Protein AF-A0A2K3K0R4-F1 (afdb_monomer_lite)

Organism: Trifolium pratense (NCBI:txid57577)

pLDDT: mean 70.72, std 11.63, range [50.44, 88.25]

Foldseek 3Di:
DDPPDDDCVVVVVVVVPDDDPPPPPPDDCDPVNVVVPDDPPDDPPDPPPLVDAQPQDPPPDPPDDSCPSVVVVLVVLVVVLVCLVVDPDRDVVNNVVSVVSSVVNVVVVVVVVVVVVVVVVVVVVVVVD

Secondary structure (DSSP, 8-state):
-------HHHHHHHHHTSPPP---------HHHHHT----SS------GGGS-----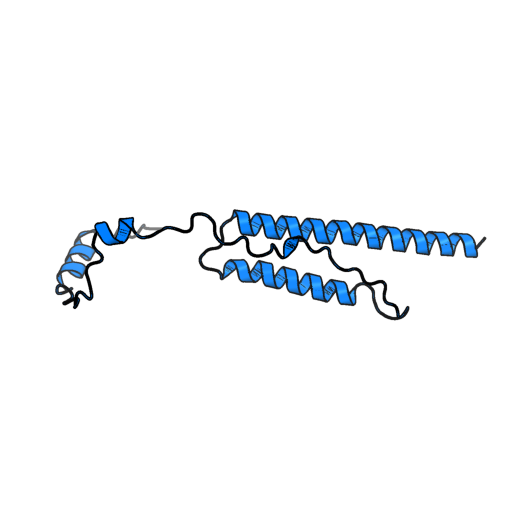--SSTTS-HHHHHHHHHHHHHHHHHHHTT-TT--HHHHHHHHHHHHHHHHHHHHHHHHHHHHHHHHHHHHT-

Radius of gyration: 28.96 Å; chains: 1; bounding box: 53×31×91 Å

Structure (mmCIF, N/CA/C/O backbone):
data_AF-A0A2K3K0R4-F1
#
_entry.id   AF-A0A2K3K0R4-F1
#
loop_
_atom_site.group_PDB
_atom_site.id
_atom_site.type_symbol
_atom_site.label_atom_id
_atom_site.label_alt_id
_atom_site.label_comp_id
_atom_site.label_asym_id
_atom_site.label_entity_id
_atom_site.label_seq_id
_atom_site.pdbx_PDB_ins_code
_atom_site.Cartn_x
_atom_site.Cartn_y
_atom_site.Cartn_z
_atom_site.occupancy
_atom_site.B_iso_or_equiv
_atom_site.auth_seq_id
_atom_site.auth_comp_id
_atom_site.auth_asym_id
_atom_site.auth_atom_id
_atom_site.pdbx_PDB_model_num
ATOM 1 N N . MET A 1 1 ? 16.717 -15.501 39.301 1.00 50.69 1 MET A N 1
ATOM 2 C CA . MET A 1 1 ? 15.663 -14.488 39.130 1.00 50.69 1 MET A CA 1
ATOM 3 C C . MET A 1 1 ? 14.594 -14.892 40.111 1.00 50.69 1 MET A C 1
ATOM 5 O O . MET A 1 1 ? 13.903 -15.864 39.847 1.00 50.69 1 MET A O 1
ATOM 9 N N . ASP A 1 2 ? 14.607 -14.284 41.292 1.00 55.69 2 ASP A N 1
ATOM 10 C CA . ASP A 1 2 ? 13.647 -14.609 42.342 1.00 55.69 2 ASP A CA 1
ATOM 11 C C . ASP A 1 2 ? 12.343 -13.886 42.008 1.00 55.69 2 ASP A C 1
ATOM 13 O O . ASP A 1 2 ? 12.315 -12.655 41.940 1.00 55.69 2 ASP A O 1
ATOM 17 N N . ASP A 1 3 ? 11.288 -14.649 41.729 1.00 57.16 3 ASP A N 1
ATOM 18 C CA . ASP A 1 3 ? 9.965 -14.088 41.484 1.00 57.16 3 ASP A CA 1
ATOM 19 C C . ASP A 1 3 ? 9.466 -13.435 42.774 1.00 57.16 3 ASP A C 1
ATOM 21 O O . ASP A 1 3 ? 9.277 -14.086 43.805 1.00 57.16 3 ASP A O 1
ATOM 25 N N . LEU A 1 4 ? 9.272 -12.117 42.723 1.00 67.50 4 LEU A N 1
ATOM 26 C CA . LEU A 1 4 ? 8.729 -11.343 43.829 1.00 67.50 4 LEU A CA 1
ATOM 27 C C . LEU A 1 4 ? 7.233 -11.653 43.970 1.00 67.50 4 LEU A C 1
ATOM 29 O O . LEU A 1 4 ? 6.376 -10.959 43.425 1.00 67.50 4 LEU A O 1
ATOM 33 N N . VAL A 1 5 ? 6.920 -12.719 44.702 1.00 70.25 5 VAL A N 1
ATOM 34 C CA . VAL A 1 5 ? 5.548 -13.083 45.060 1.00 70.25 5 VAL A CA 1
ATOM 35 C C . VAL A 1 5 ? 5.088 -12.161 46.189 1.00 70.25 5 VAL A C 1
ATOM 37 O O . VAL A 1 5 ? 5.411 -12.369 47.358 1.00 70.25 5 VAL A O 1
ATOM 40 N N . MET A 1 6 ? 4.349 -11.106 45.844 1.00 72.44 6 MET A N 1
ATOM 41 C CA . MET A 1 6 ? 3.686 -10.263 46.841 1.00 72.44 6 MET A CA 1
ATOM 42 C C . MET A 1 6 ? 2.482 -10.987 47.447 1.00 72.44 6 MET A C 1
ATOM 44 O O . MET A 1 6 ? 1.628 -11.511 46.734 1.00 72.44 6 MET A O 1
ATOM 48 N N . SER A 1 7 ? 2.409 -10.980 48.779 1.00 74.94 7 SER A N 1
ATOM 49 C CA . SER A 1 7 ? 1.284 -11.530 49.540 1.00 74.94 7 SER A CA 1
ATOM 50 C C . SER A 1 7 ? 0.014 -10.698 49.335 1.00 74.94 7 SER A C 1
ATOM 52 O O . SER A 1 7 ? 0.064 -9.466 49.370 1.00 74.94 7 SER A O 1
ATOM 54 N N . SER A 1 8 ? -1.136 -11.366 49.198 1.00 71.81 8 SER A N 1
ATOM 55 C CA . SER A 1 8 ? -2.460 -10.732 49.067 1.00 71.81 8 SER A CA 1
ATOM 56 C C . SER A 1 8 ? -2.793 -9.789 50.228 1.00 71.81 8 SER A C 1
ATOM 58 O O . SER A 1 8 ? -3.480 -8.792 50.038 1.00 71.81 8 SER A O 1
ATOM 60 N N . SER A 1 9 ? -2.215 -10.036 51.405 1.00 73.12 9 SER A N 1
ATOM 61 C CA . SER A 1 9 ? -2.388 -9.207 52.601 1.00 73.12 9 SER A CA 1
ATOM 62 C C . SER A 1 9 ? -1.921 -7.756 52.430 1.00 73.12 9 SER A C 1
ATOM 64 O O . SER A 1 9 ? -2.439 -6.867 53.098 1.00 73.12 9 SER A O 1
ATOM 66 N N . ILE A 1 10 ? -0.953 -7.499 51.540 1.00 76.06 10 ILE A N 1
ATOM 67 C CA . ILE A 1 10 ? -0.468 -6.139 51.248 1.00 76.06 10 ILE A CA 1
ATOM 68 C C . ILE A 1 10 ? -1.554 -5.336 50.522 1.00 76.06 10 ILE A C 1
ATOM 70 O O . ILE A 1 10 ? -1.720 -4.141 50.763 1.00 76.06 10 ILE A O 1
ATOM 74 N N . PHE A 1 11 ? -2.316 -6.002 49.654 1.00 73.25 11 PHE A N 1
ATOM 75 C CA . PHE A 1 11 ? -3.426 -5.384 48.943 1.00 73.25 11 PHE A CA 1
ATOM 76 C C . PHE A 1 11 ? -4.589 -5.106 49.891 1.00 73.25 11 PHE A C 1
ATOM 78 O O . PHE A 1 11 ? -5.104 -3.995 49.882 1.00 73.25 11 PHE A O 1
ATOM 85 N N . ASP A 1 12 ? -4.946 -6.055 50.758 1.00 76.44 12 ASP A N 1
ATOM 86 C CA . ASP A 1 12 ? -6.026 -5.868 51.736 1.00 76.44 12 ASP A CA 1
ATOM 87 C C . ASP A 1 12 ? -5.743 -4.690 52.684 1.00 76.44 12 ASP A C 1
ATOM 89 O O . ASP A 1 12 ? -6.622 -3.866 52.948 1.00 76.44 12 ASP A O 1
ATOM 93 N N . GLU A 1 13 ? -4.492 -4.544 53.138 1.00 79.50 13 GLU A N 1
ATOM 94 C CA . GLU A 1 13 ? -4.078 -3.392 53.941 1.00 79.50 13 GLU A CA 1
ATOM 95 C C . GLU A 1 13 ? -4.167 -2.083 53.142 1.00 79.50 13 GLU A C 1
ATOM 97 O O . GLU A 1 13 ? -4.687 -1.089 53.654 1.00 79.50 13 GLU A O 1
ATOM 102 N N . ALA A 1 14 ? -3.718 -2.069 51.883 1.00 76.38 14 ALA A N 1
ATOM 103 C CA . ALA A 1 14 ? -3.827 -0.895 51.021 1.00 76.38 14 ALA A CA 1
ATOM 104 C C . ALA A 1 14 ? -5.294 -0.496 50.788 1.00 76.38 14 ALA A C 1
ATOM 106 O O . ALA A 1 14 ? -5.626 0.681 50.915 1.00 76.38 14 ALA A O 1
ATOM 107 N N . PHE A 1 15 ? -6.175 -1.467 50.529 1.00 69.94 15 PHE A N 1
ATOM 108 C CA . PHE A 1 15 ? -7.604 -1.248 50.311 1.00 69.94 15 PHE A CA 1
ATOM 109 C C . PHE A 1 15 ? -8.331 -0.774 51.572 1.00 69.94 15 PHE A C 1
ATOM 111 O O . PHE A 1 15 ? -9.189 0.096 51.474 1.00 69.94 15 PHE A O 1
ATOM 118 N N . SER A 1 16 ? -7.922 -1.231 52.760 1.00 73.19 16 SER A N 1
ATOM 119 C CA . SER A 1 16 ? -8.492 -0.771 54.037 1.00 73.19 16 SER A CA 1
ATOM 120 C C . SER A 1 16 ? -8.241 0.714 54.344 1.00 73.19 16 SER A C 1
ATOM 122 O O . SER A 1 16 ? -8.955 1.314 55.147 1.00 73.19 16 SER A O 1
ATOM 124 N N . ARG A 1 17 ? -7.223 1.324 53.714 1.00 72.50 17 ARG A N 1
ATOM 125 C CA . ARG A 1 17 ? -6.890 2.749 53.881 1.00 72.50 17 ARG A CA 1
ATOM 126 C C . ARG A 1 17 ? -7.699 3.661 52.962 1.00 72.50 17 ARG A C 1
ATOM 128 O O . ARG A 1 17 ? -7.738 4.870 53.205 1.00 72.50 17 ARG A O 1
ATOM 135 N N . PHE A 1 18 ? -8.344 3.114 51.931 1.00 68.12 18 PHE A N 1
ATOM 136 C CA . PHE A 1 18 ? -9.307 3.869 51.141 1.00 68.12 18 PHE A CA 1
ATOM 137 C C . PHE A 1 18 ? -10.605 3.945 51.940 1.00 68.12 18 PHE A C 1
ATOM 139 O O . PHE A 1 18 ? -11.248 2.936 52.209 1.00 68.12 18 PHE A O 1
ATOM 146 N N . LYS A 1 19 ? -10.987 5.156 52.346 1.00 68.88 19 LYS A N 1
ATOM 147 C CA . LYS A 1 19 ? -12.375 5.398 52.747 1.00 68.88 19 LYS A CA 1
ATOM 148 C C . LYS A 1 19 ? -13.259 5.149 51.531 1.00 68.88 19 LYS A C 1
ATOM 150 O O . LYS A 1 19 ? -12.830 5.462 50.417 1.00 68.88 19 LYS A O 1
ATOM 155 N N . ASP A 1 20 ? -14.465 4.630 51.758 1.00 64.38 20 ASP A N 1
ATOM 156 C CA . ASP A 1 20 ? -15.473 4.524 50.707 1.00 64.38 20 ASP A CA 1
ATOM 157 C C . ASP A 1 20 ? -15.545 5.874 49.982 1.00 64.38 20 ASP A C 1
ATOM 159 O O . ASP A 1 20 ? -15.759 6.902 50.638 1.00 64.38 20 ASP A O 1
ATOM 163 N N . PRO A 1 21 ? -15.265 5.924 48.668 1.00 56.62 21 PRO A N 1
ATOM 164 C CA . PRO A 1 21 ? -15.373 7.169 47.941 1.00 56.62 21 PRO A CA 1
ATOM 165 C C . PRO A 1 21 ? -16.826 7.618 48.055 1.00 56.62 21 PRO A C 1
ATOM 167 O O . PRO A 1 21 ? -17.745 6.876 47.707 1.00 56.62 21 PRO A O 1
ATOM 170 N N . GLU A 1 22 ? -17.037 8.829 48.565 1.00 58.72 22 GLU A N 1
ATOM 171 C CA . GLU A 1 22 ? -18.334 9.492 48.511 1.00 58.72 22 GLU A CA 1
ATOM 172 C C . GLU A 1 22 ? -18.556 9.885 47.046 1.00 58.72 22 GLU A C 1
ATOM 174 O O . GLU A 1 22 ? -18.258 10.989 46.597 1.00 58.72 22 GLU A O 1
ATOM 179 N N . VAL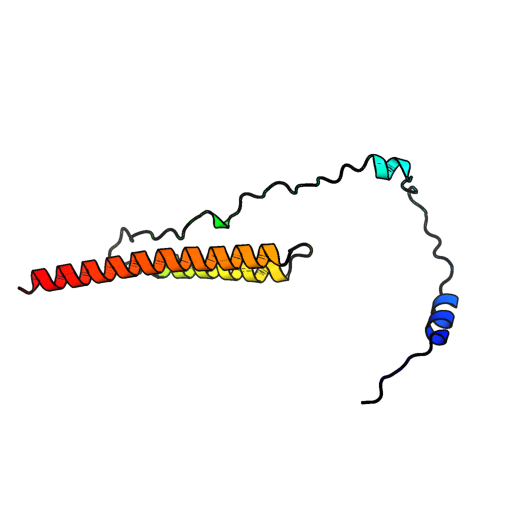 A 1 23 ? -18.940 8.890 46.247 1.00 54.75 23 VAL A N 1
ATOM 180 C CA . VAL A 1 23 ? -19.319 9.078 44.857 1.00 54.75 23 VAL A CA 1
ATOM 181 C C . VAL A 1 23 ? -20.693 9.726 44.911 1.00 54.75 23 VAL A C 1
ATOM 183 O O . VAL A 1 23 ? -21.670 9.065 45.257 1.00 54.75 23 VAL A O 1
ATOM 186 N N . ASP A 1 24 ? -20.769 11.019 44.601 1.00 50.44 24 ASP A N 1
ATOM 187 C CA . ASP A 1 24 ? -22.031 11.659 44.237 1.00 50.44 24 ASP A CA 1
ATOM 188 C C . ASP A 1 24 ? -22.557 10.907 43.013 1.00 50.44 24 ASP A C 1
ATOM 190 O O . ASP A 1 24 ? -22.035 11.043 41.901 1.00 50.44 24 ASP A O 1
ATOM 194 N N . VAL A 1 25 ? -23.484 9.974 43.248 1.00 55.72 25 VAL A N 1
ATOM 195 C CA . VAL A 1 25 ? -23.963 9.068 42.211 1.00 55.72 25 VAL A CA 1
ATOM 196 C C . VAL A 1 25 ? -24.892 9.849 41.296 1.00 55.72 25 VAL A C 1
ATOM 198 O O . VAL A 1 25 ? -26.116 9.796 41.408 1.00 55.72 25 VAL A O 1
ATOM 201 N N . VAL A 1 26 ? -24.291 10.583 40.364 1.00 52.84 26 VAL A N 1
ATOM 202 C CA . VAL A 1 26 ? -24.974 11.141 39.206 1.00 52.84 26 VAL A CA 1
ATOM 203 C C . VAL A 1 26 ? -25.548 9.964 38.420 1.00 52.84 26 VAL A C 1
ATOM 205 O O . VAL A 1 26 ? -24.830 9.241 37.736 1.00 52.84 26 VAL A O 1
ATOM 208 N N . SER A 1 27 ? -26.854 9.765 38.601 1.00 59.69 27 SER A N 1
ATOM 209 C CA . SER A 1 27 ? -27.736 8.804 37.935 1.00 59.69 27 SER A CA 1
ATOM 210 C C . SER A 1 27 ? -27.174 7.387 37.796 1.00 59.69 27 SER A C 1
ATOM 212 O O . SER A 1 27 ? -26.449 7.065 36.854 1.00 59.69 27 SER A O 1
ATOM 214 N N . TYR A 1 28 ? -27.614 6.492 38.682 1.00 57.53 28 TYR A N 1
ATOM 215 C CA . TYR A 1 28 ? -27.588 5.061 38.402 1.00 57.53 28 TYR A CA 1
ATOM 216 C C . TYR A 1 28 ? -28.289 4.810 37.063 1.00 57.53 28 TYR A C 1
ATOM 218 O O . TYR A 1 28 ? -29.511 4.903 36.977 1.00 57.53 28 TYR A O 1
ATOM 226 N N . VAL A 1 29 ? -27.515 4.504 36.022 1.00 60.28 29 VAL A N 1
ATOM 227 C CA . VAL A 1 29 ? -28.052 3.962 34.773 1.00 60.28 29 VAL A CA 1
ATOM 228 C C . VAL A 1 29 ? -28.785 2.681 35.153 1.00 60.28 29 VAL A C 1
ATOM 230 O O . VAL A 1 29 ? -28.170 1.714 35.613 1.00 60.28 29 VAL A O 1
ATOM 233 N N . SER A 1 30 ? -30.110 2.682 35.036 1.00 61.53 30 SER A N 1
ATOM 234 C CA . SER A 1 30 ? -30.911 1.514 35.370 1.00 61.53 30 SER A CA 1
ATOM 235 C C . SER A 1 30 ? -30.609 0.393 34.376 1.00 61.53 30 SER A C 1
ATOM 237 O O . SER A 1 30 ? -30.329 0.628 33.199 1.00 61.53 30 SER A O 1
ATOM 239 N N . ARG A 1 31 ? -30.741 -0.868 34.805 1.00 57.12 31 ARG A N 1
ATOM 240 C CA . ARG A 1 31 ? -30.709 -2.015 33.877 1.00 57.12 31 ARG A CA 1
ATOM 241 C C . ARG A 1 31 ? -31.723 -1.871 32.742 1.00 57.12 31 ARG A C 1
ATOM 243 O O . ARG A 1 31 ? -31.474 -2.358 31.645 1.00 57.12 31 ARG A O 1
ATOM 250 N N . THR A 1 32 ? -32.840 -1.191 32.983 1.00 63.19 32 THR A N 1
ATOM 251 C CA . THR A 1 32 ? -33.823 -0.876 31.938 1.00 63.19 32 THR A CA 1
ATOM 252 C C . THR A 1 32 ? -33.272 0.096 30.900 1.00 63.19 32 THR A C 1
ATOM 254 O O . THR A 1 32 ? -33.557 -0.073 29.719 1.00 63.19 32 THR A O 1
ATOM 257 N N . ASP A 1 33 ? -32.422 1.037 31.310 1.00 60.66 33 ASP A N 1
ATOM 258 C CA . ASP A 1 33 ? -31.814 2.028 30.419 1.00 60.66 33 ASP A CA 1
ATOM 259 C C . ASP A 1 33 ? -30.766 1.372 29.507 1.00 60.66 33 ASP A C 1
ATOM 261 O O . ASP A 1 33 ? -30.660 1.728 28.332 1.00 60.66 33 ASP A O 1
ATOM 265 N N . LEU A 1 34 ? -30.071 0.336 30.003 1.00 62.88 34 LEU A N 1
ATOM 266 C CA . LEU A 1 34 ? -29.161 -0.507 29.214 1.00 62.88 34 LEU A CA 1
ATOM 267 C C . LEU A 1 34 ? -29.880 -1.275 28.092 1.00 62.88 34 LEU A C 1
ATOM 269 O O . LEU A 1 34 ? -29.305 -1.459 27.022 1.00 62.88 34 LEU A O 1
ATOM 273 N N . HIS A 1 35 ? -31.131 -1.703 28.294 1.00 64.25 35 HIS A N 1
ATOM 274 C CA . HIS A 1 35 ? -31.898 -2.413 27.259 1.00 64.25 35 HIS A CA 1
ATOM 275 C C . HIS A 1 35 ? -32.286 -1.515 26.075 1.00 64.25 35 HIS A C 1
ATOM 277 O O . HIS A 1 35 ? -32.498 -2.008 24.966 1.00 64.25 35 HIS A O 1
ATOM 283 N N . SER A 1 36 ? -32.351 -0.202 26.294 1.00 63.78 36 SER A N 1
ATOM 284 C CA . SER A 1 36 ? -32.572 0.812 25.257 1.00 63.78 36 SER A CA 1
ATOM 285 C C . SER A 1 36 ? -31.301 1.208 24.501 1.00 63.78 36 SER A C 1
ATOM 287 O O . SER A 1 36 ? -31.404 1.838 23.444 1.00 63.78 36 SER A O 1
ATOM 289 N N . ILE A 1 37 ? -30.112 0.823 24.984 1.00 64.12 37 ILE A N 1
ATOM 290 C CA . ILE A 1 37 ? -28.857 1.059 24.268 1.00 64.12 37 ILE A CA 1
ATOM 291 C C . ILE A 1 37 ? -28.818 0.129 23.057 1.00 64.12 37 ILE A C 1
ATOM 293 O O . ILE A 1 37 ? -28.450 -1.045 23.121 1.00 64.12 37 ILE A O 1
ATOM 297 N N . LYS A 1 38 ? -29.211 0.674 21.907 1.00 64.69 38 LYS A N 1
ATOM 298 C CA . LYS A 1 38 ? -28.995 0.034 20.616 1.00 64.69 38 LYS A CA 1
ATOM 299 C C . LYS A 1 38 ? -27.514 0.133 20.292 1.00 64.69 38 LYS A C 1
ATOM 301 O O . LYS A 1 38 ? -27.054 1.135 19.751 1.00 64.69 38 LYS A O 1
ATOM 306 N N . PHE A 1 39 ? -26.771 -0.919 20.615 1.00 59.12 39 PHE A N 1
ATOM 307 C CA . PHE A 1 39 ? -25.440 -1.109 20.060 1.00 59.12 39 PHE A CA 1
ATOM 308 C C . PHE A 1 39 ? -25.572 -1.114 18.541 1.00 59.12 39 PHE A C 1
ATOM 310 O O . PHE A 1 39 ? -26.223 -1.987 17.960 1.00 59.12 39 PHE A O 1
ATOM 317 N N . ILE A 1 40 ? -24.982 -0.111 17.900 1.00 52.44 40 ILE A N 1
ATOM 318 C CA . ILE A 1 40 ? -24.779 -0.118 16.462 1.00 52.44 40 ILE A CA 1
ATOM 319 C C . ILE A 1 40 ? -23.828 -1.296 16.202 1.00 52.44 40 ILE A C 1
ATOM 321 O O . ILE A 1 40 ? -22.624 -1.186 16.396 1.00 52.44 40 ILE A O 1
ATOM 325 N N . LYS A 1 41 ? -24.389 -2.466 15.860 1.00 58.44 41 LYS A N 1
ATOM 326 C CA . LYS A 1 41 ? -23.632 -3.712 15.622 1.00 58.44 41 LYS A CA 1
ATOM 327 C C . LYS A 1 41 ? -22.645 -3.585 14.468 1.00 58.44 41 LYS A C 1
ATOM 329 O O . LYS A 1 41 ? -21.699 -4.360 14.386 1.00 58.44 41 LYS A O 1
ATOM 334 N N . THR A 1 42 ? -22.887 -2.621 13.592 1.00 51.09 42 THR A N 1
ATOM 335 C CA . THR A 1 42 ? -22.110 -2.407 12.385 1.00 51.09 42 THR A CA 1
ATOM 336 C C . THR A 1 42 ? -21.628 -0.969 12.416 1.00 51.09 42 THR A C 1
ATOM 338 O O . THR A 1 42 ? -22.437 -0.071 12.166 1.00 51.09 42 THR A O 1
ATOM 341 N N . PRO A 1 43 ? -20.350 -0.718 12.754 1.00 57.00 43 PRO A N 1
ATOM 342 C CA . PRO A 1 43 ? -19.748 0.584 12.512 1.00 57.00 43 PRO A CA 1
ATOM 343 C C . PRO A 1 43 ? -20.120 1.022 11.089 1.00 57.00 43 PRO A C 1
ATOM 345 O O . PRO A 1 43 ? -20.136 0.157 10.205 1.00 57.00 43 PRO A O 1
ATOM 348 N N . PRO A 1 44 ? -20.459 2.303 10.846 1.00 54.53 44 PRO A N 1
ATOM 349 C CA . PRO A 1 44 ? -20.591 2.779 9.477 1.00 54.53 44 PRO A CA 1
ATOM 350 C C . PRO A 1 44 ? -19.347 2.308 8.727 1.00 54.53 44 PRO A C 1
ATOM 352 O O . PRO A 1 44 ? -18.241 2.549 9.217 1.00 54.53 44 PRO A O 1
ATOM 355 N N . GLU A 1 45 ? -19.513 1.578 7.617 1.00 51.28 45 GLU A N 1
ATOM 356 C CA . GLU A 1 45 ? -18.380 1.242 6.758 1.00 51.28 45 GLU A CA 1
ATOM 357 C C . GLU A 1 45 ? -17.805 2.581 6.306 1.00 51.28 45 GLU A C 1
ATOM 359 O O . GLU A 1 45 ? -18.325 3.237 5.403 1.00 51.28 45 GLU A O 1
ATOM 364 N N . LEU A 1 46 ? -16.769 3.039 7.011 1.00 56.69 46 LEU A N 1
ATOM 365 C CA . LEU A 1 46 ? -15.964 4.153 6.564 1.00 56.69 46 LEU A CA 1
ATOM 366 C C . LEU A 1 46 ? -15.506 3.772 5.160 1.00 56.69 46 LEU A C 1
ATOM 368 O O . LEU A 1 46 ? -15.030 2.643 4.991 1.00 56.69 46 LEU A O 1
ATOM 372 N N . PRO A 1 47 ? -15.685 4.652 4.156 1.00 52.03 47 PRO A N 1
ATOM 373 C CA . PRO A 1 47 ? -15.251 4.371 2.804 1.00 52.03 47 PRO A CA 1
ATOM 374 C C . PRO A 1 47 ? -13.797 3.951 2.882 1.00 52.03 47 PRO A C 1
ATOM 376 O O . PRO A 1 47 ? -12.924 4.712 3.296 1.00 52.03 47 PRO A O 1
ATOM 379 N N . LYS A 1 48 ? -13.602 2.677 2.575 1.00 57.22 48 LYS A N 1
ATOM 380 C CA . LYS A 1 48 ? -12.360 1.959 2.745 1.00 57.22 48 LYS A CA 1
ATOM 381 C C . LYS A 1 48 ? -11.316 2.652 1.870 1.00 57.22 48 LYS A C 1
ATOM 383 O O . LYS A 1 48 ? -11.395 2.532 0.645 1.00 57.22 48 LYS A O 1
ATOM 388 N N . PRO A 1 49 ? -10.361 3.406 2.446 1.00 54.59 49 PRO A N 1
ATOM 389 C CA . PRO A 1 49 ? -9.430 4.225 1.663 1.00 54.59 49 PRO A CA 1
ATOM 390 C C . PRO A 1 49 ? -8.485 3.385 0.784 1.00 54.59 49 PRO A C 1
ATOM 392 O O . PRO A 1 49 ? -7.727 3.905 -0.034 1.00 54.59 49 PRO A O 1
ATOM 395 N N . TYR A 1 50 ? -8.538 2.069 0.944 1.00 52.81 50 TYR A N 1
ATOM 396 C CA . TYR A 1 50 ? -7.726 1.079 0.267 1.00 52.81 50 TYR A CA 1
ATOM 397 C C . TYR A 1 50 ? -8.223 0.655 -1.121 1.00 52.81 50 TYR A C 1
ATOM 399 O O . TYR A 1 50 ? -7.460 0.020 -1.837 1.00 52.81 50 TYR A O 1
ATOM 407 N N . ASN A 1 51 ? -9.423 1.055 -1.554 1.00 58.75 51 ASN A N 1
ATOM 408 C CA . ASN A 1 51 ? -9.919 0.726 -2.901 1.00 58.75 51 ASN A CA 1
ATOM 409 C C . ASN A 1 51 ? -9.353 1.617 -4.021 1.00 58.75 51 ASN A C 1
ATOM 411 O O . ASN A 1 51 ? -9.719 1.438 -5.179 1.00 58.75 51 ASN A O 1
ATOM 415 N N . VAL A 1 52 ? -8.503 2.594 -3.694 1.00 64.94 52 VAL A N 1
ATOM 416 C CA . VAL A 1 52 ? -7.920 3.504 -4.686 1.00 64.94 52 VAL A CA 1
ATOM 417 C C . VAL A 1 52 ? -6.517 3.010 -5.061 1.00 64.94 52 VAL A C 1
ATOM 419 O O . VAL A 1 52 ? -5.646 2.997 -4.181 1.00 64.94 52 VAL A O 1
ATOM 422 N N . PRO A 1 53 ? -6.283 2.596 -6.322 1.00 64.00 53 PRO A N 1
ATOM 423 C CA . PRO A 1 53 ? -4.955 2.240 -6.822 1.00 64.00 53 PRO A CA 1
ATOM 424 C C . PRO A 1 53 ? -3.968 3.408 -6.699 1.00 64.00 53 PRO A C 1
ATOM 426 O O . PRO A 1 53 ? -4.383 4.570 -6.672 1.00 64.00 53 PRO A O 1
ATOM 429 N N . TYR A 1 54 ? -2.660 3.124 -6.664 1.00 67.31 54 TYR A N 1
ATOM 430 C CA . TYR A 1 54 ? -1.666 4.184 -6.851 1.00 67.31 54 TYR A CA 1
ATOM 431 C C . TYR A 1 54 ? -1.905 4.848 -8.207 1.00 67.31 54 TYR A C 1
ATOM 433 O O . TYR A 1 54 ? -1.929 4.182 -9.243 1.00 67.31 54 TYR A O 1
ATOM 441 N N . THR A 1 55 ? -2.103 6.164 -8.205 1.00 61.56 55 THR A N 1
ATOM 442 C CA . THR A 1 55 ? -2.261 6.915 -9.445 1.00 61.56 55 THR A CA 1
ATOM 443 C C . THR A 1 55 ? -0.881 7.170 -10.014 1.00 61.56 55 THR A C 1
ATOM 445 O O . THR A 1 55 ? -0.238 8.170 -9.698 1.00 61.56 55 THR A O 1
ATOM 448 N N . TYR A 1 56 ? -0.428 6.247 -10.858 1.00 61.53 56 TYR A N 1
ATOM 449 C CA . TYR A 1 56 ? 0.697 6.496 -11.741 1.00 61.53 56 TYR A CA 1
ATOM 450 C C . TYR A 1 56 ? 0.277 7.535 -12.774 1.00 61.53 56 TYR A C 1
ATOM 452 O O . TYR A 1 56 ? -0.398 7.235 -13.760 1.00 61.53 56 TYR A O 1
ATOM 460 N N . SER A 1 57 ? 0.616 8.789 -12.508 1.00 59.72 57 SER A N 1
ATOM 461 C CA . SER A 1 57 ? 0.467 9.831 -13.508 1.00 59.72 57 SER A CA 1
ATOM 462 C C . SER A 1 57 ? 1.697 9.752 -14.388 1.00 59.72 57 SER A C 1
ATOM 464 O O . SER A 1 57 ? 2.785 10.074 -13.917 1.00 59.72 57 SER A O 1
ATOM 466 N N . LYS A 1 58 ? 1.534 9.340 -15.653 1.00 58.50 58 LYS A N 1
ATOM 467 C CA . LYS A 1 58 ? 2.563 9.634 -16.654 1.00 58.50 58 LYS A CA 1
ATOM 468 C C . LYS A 1 58 ? 2.809 11.133 -16.570 1.00 58.50 58 LYS A C 1
ATOM 470 O O . LYS A 1 58 ? 1.851 11.891 -16.771 1.00 58.50 58 LYS A O 1
ATOM 475 N N . PRO A 1 59 ? 4.022 11.568 -16.216 1.00 56.06 59 PRO A N 1
ATOM 476 C CA . PRO A 1 59 ? 4.267 12.981 -16.122 1.00 56.06 59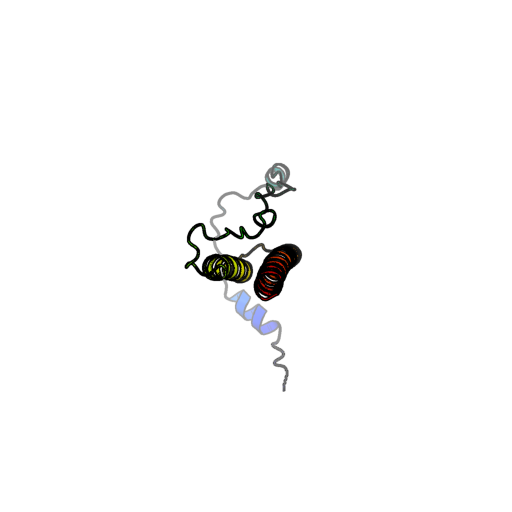 PRO A CA 1
ATOM 477 C C . PRO A 1 59 ? 4.044 13.567 -17.519 1.00 56.06 59 PRO A C 1
ATOM 479 O O . PRO A 1 59 ? 4.601 13.108 -18.515 1.00 56.06 59 PRO A O 1
ATOM 482 N N . SER A 1 60 ? 3.136 14.539 -17.606 1.00 55.19 60 SER A N 1
ATOM 483 C CA . SER A 1 60 ? 2.892 15.303 -18.835 1.00 55.19 60 SER A CA 1
ATOM 484 C C . SER A 1 60 ? 4.144 16.068 -19.272 1.00 55.19 60 SER A C 1
ATOM 486 O O . SER A 1 60 ? 4.278 16.429 -20.440 1.00 55.19 60 SER A O 1
ATOM 488 N N . ASP A 1 61 ? 5.055 16.282 -18.324 1.00 58.47 61 ASP A N 1
ATOM 489 C CA . ASP A 1 61 ? 6.408 16.761 -18.523 1.00 58.47 61 ASP A CA 1
ATOM 490 C C . ASP A 1 61 ? 7.386 15.570 -18.627 1.00 58.47 61 ASP A C 1
ATOM 492 O O . ASP A 1 61 ? 7.573 14.852 -17.647 1.00 58.47 61 ASP A O 1
ATOM 496 N N . PRO A 1 62 ? 8.061 15.354 -19.767 1.00 58.47 62 PRO A N 1
ATOM 497 C CA . PRO A 1 62 ? 9.038 14.274 -19.924 1.00 58.47 62 PRO A CA 1
ATOM 498 C C . PRO A 1 62 ? 10.270 14.389 -19.004 1.00 58.47 62 PRO A C 1
ATOM 500 O O . PRO A 1 62 ? 11.092 13.475 -18.999 1.00 58.47 62 PRO A O 1
ATOM 503 N N . SER A 1 63 ? 10.431 15.493 -18.263 1.00 59.72 63 SER A N 1
ATOM 504 C CA . SER A 1 63 ? 11.514 15.690 -17.290 1.00 59.72 63 SER A CA 1
ATOM 505 C C . SER A 1 63 ? 11.156 15.335 -15.845 1.00 59.72 63 SER A C 1
ATOM 507 O O . SER A 1 63 ? 12.063 15.226 -15.020 1.00 59.72 63 SER A O 1
ATOM 509 N N . ALA A 1 64 ? 9.872 15.156 -15.519 1.00 63.12 64 ALA A N 1
ATOM 510 C CA . ALA A 1 64 ? 9.474 14.818 -14.159 1.00 63.12 64 ALA A CA 1
ATOM 511 C C . ALA A 1 64 ? 9.691 13.325 -13.891 1.00 63.12 64 ALA A C 1
ATOM 513 O O . ALA A 1 64 ? 9.358 12.476 -14.720 1.00 63.12 64 ALA A O 1
ATOM 514 N N . ASP A 1 65 ? 10.262 13.017 -12.727 1.00 67.44 65 ASP A N 1
ATOM 515 C CA . ASP A 1 65 ? 10.550 11.645 -12.337 1.00 67.44 65 ASP A CA 1
ATOM 516 C C . ASP A 1 65 ? 9.231 10.913 -12.012 1.00 67.44 65 ASP A C 1
ATOM 518 O O . ASP A 1 65 ? 8.518 11.309 -11.081 1.00 67.44 65 ASP A O 1
ATOM 522 N N . PRO A 1 66 ? 8.876 9.836 -12.736 1.00 64.69 66 PRO A N 1
ATOM 523 C CA . PRO A 1 66 ? 7.707 9.022 -12.412 1.00 64.69 66 PRO A CA 1
ATOM 524 C C . PRO A 1 66 ? 7.728 8.457 -10.977 1.00 64.69 66 PRO A C 1
ATOM 526 O O . PRO A 1 66 ? 6.670 8.131 -10.429 1.00 64.69 66 PRO A O 1
ATOM 529 N N . PHE A 1 67 ? 8.899 8.374 -10.336 1.00 71.00 67 PHE A N 1
ATOM 530 C CA . PHE A 1 67 ? 9.045 7.911 -8.958 1.00 71.00 67 PHE A CA 1
ATOM 531 C C . PHE A 1 67 ? 8.763 8.984 -7.896 1.00 71.00 67 PHE A C 1
ATOM 533 O O . PHE A 1 67 ? 8.514 8.619 -6.743 1.00 71.00 67 PHE A O 1
ATOM 540 N N . ASP A 1 68 ? 8.731 10.276 -8.234 1.00 71.44 68 ASP A N 1
ATOM 541 C CA . ASP A 1 68 ? 8.541 11.344 -7.239 1.00 71.44 68 ASP A CA 1
ATOM 542 C C . ASP A 1 68 ? 7.126 11.321 -6.642 1.00 71.44 68 ASP A C 1
ATOM 544 O O . ASP A 1 68 ? 6.941 11.278 -5.421 1.00 71.44 68 ASP A O 1
ATOM 548 N N . SER A 1 69 ? 6.103 11.272 -7.503 1.00 68.94 69 SER A N 1
ATOM 549 C CA . SER A 1 69 ? 4.703 11.177 -7.061 1.00 68.94 69 SER A CA 1
ATOM 550 C C . SER A 1 69 ? 4.437 9.870 -6.308 1.00 68.94 69 SER A C 1
ATOM 552 O O . SER A 1 69 ? 3.672 9.852 -5.341 1.00 68.94 69 SER A O 1
ATOM 554 N N . LEU A 1 70 ? 5.090 8.782 -6.725 1.00 74.25 70 LEU A N 1
ATOM 555 C CA . LEU A 1 70 ? 4.990 7.487 -6.061 1.00 74.25 70 LEU A CA 1
ATOM 556 C C . LEU A 1 70 ? 5.590 7.536 -4.657 1.00 74.25 70 LEU A C 1
ATOM 558 O O . LEU A 1 70 ? 4.958 7.094 -3.701 1.00 74.25 70 LEU A O 1
ATOM 562 N N . SER A 1 71 ? 6.788 8.096 -4.524 1.00 78.62 71 SER A N 1
ATOM 563 C CA . SER A 1 71 ? 7.499 8.168 -3.249 1.00 78.62 71 SER A CA 1
ATOM 564 C C . SER A 1 71 ? 6.668 8.891 -2.193 1.00 78.62 71 SER A C 1
ATOM 566 O O . SER A 1 71 ? 6.560 8.419 -1.061 1.00 78.62 71 SER A O 1
ATOM 568 N N . ASN A 1 72 ? 6.000 9.982 -2.578 1.00 80.31 72 ASN A N 1
ATOM 569 C CA . ASN A 1 72 ? 5.112 10.714 -1.682 1.00 80.31 72 ASN A CA 1
ATOM 570 C C . ASN A 1 72 ? 3.872 9.892 -1.285 1.00 80.31 72 ASN A C 1
ATOM 572 O O . ASN A 1 72 ? 3.517 9.823 -0.109 1.00 80.31 72 ASN A O 1
ATOM 576 N N . GLN A 1 73 ? 3.226 9.221 -2.244 1.00 78.69 73 GLN A N 1
ATOM 577 C CA . GLN A 1 73 ? 2.031 8.423 -1.956 1.00 78.69 73 GLN A CA 1
ATOM 578 C C . GLN A 1 73 ? 2.360 7.198 -1.083 1.00 78.69 73 GLN A C 1
ATOM 580 O O . GLN A 1 73 ? 1.637 6.903 -0.131 1.00 78.69 73 GLN A O 1
ATOM 585 N N . PHE A 1 74 ? 3.492 6.541 -1.344 1.00 83.19 74 PHE A N 1
ATOM 586 C CA . PHE A 1 74 ? 4.008 5.441 -0.532 1.00 83.19 74 PHE A CA 1
ATOM 587 C C . PHE A 1 74 ? 4.353 5.895 0.891 1.00 83.19 74 PHE A C 1
ATOM 589 O O . PHE A 1 74 ? 3.991 5.231 1.863 1.00 83.19 74 PHE A O 1
ATOM 596 N N . TYR A 1 75 ? 4.987 7.062 1.032 1.00 84.94 75 TYR A N 1
ATOM 597 C CA . TYR A 1 75 ? 5.265 7.664 2.334 1.00 84.94 75 TYR A CA 1
ATOM 598 C C . TYR A 1 75 ? 3.981 7.912 3.138 1.00 84.94 75 TYR A C 1
ATOM 600 O O . TYR A 1 75 ? 3.902 7.540 4.311 1.00 84.94 75 TYR A O 1
ATOM 608 N N . CYS A 1 76 ? 2.950 8.483 2.507 1.00 83.31 76 CYS A N 1
ATOM 609 C CA . CYS A 1 76 ? 1.658 8.694 3.152 1.00 83.31 76 CYS A CA 1
ATOM 610 C C . CYS A 1 76 ? 1.014 7.380 3.613 1.00 83.31 76 CYS A C 1
ATOM 612 O O . CYS A 1 76 ? 0.498 7.315 4.728 1.00 83.31 76 CYS A O 1
ATOM 614 N N . ASP A 1 77 ? 1.056 6.324 2.801 1.00 83.12 77 ASP A N 1
ATOM 615 C CA . ASP A 1 77 ? 0.461 5.038 3.174 1.00 83.12 77 ASP A CA 1
ATOM 616 C C . ASP A 1 77 ? 1.219 4.352 4.324 1.00 83.12 77 ASP A C 1
ATOM 618 O O . ASP A 1 77 ? 0.592 3.813 5.240 1.00 83.12 77 ASP A O 1
ATOM 622 N N . LEU A 1 78 ? 2.553 4.460 4.367 1.00 86.69 78 LEU A N 1
ATOM 623 C CA . LEU A 1 78 ? 3.345 4.012 5.518 1.00 86.69 78 LEU A CA 1
ATOM 624 C C . LEU A 1 78 ? 3.014 4.797 6.792 1.00 86.69 78 LEU A C 1
ATOM 626 O O . LEU A 1 78 ? 2.903 4.208 7.870 1.00 86.69 78 LEU A O 1
ATOM 630 N N . MET A 1 79 ? 2.812 6.112 6.681 1.00 85.06 79 MET A N 1
ATOM 631 C CA . MET A 1 79 ? 2.376 6.936 7.808 1.00 85.06 79 MET A CA 1
ATOM 632 C C . MET A 1 79 ? 1.019 6.476 8.345 1.00 85.06 79 MET A C 1
ATOM 634 O O . MET A 1 79 ? 0.882 6.279 9.553 1.00 85.06 79 MET A O 1
ATOM 638 N N . ARG A 1 80 ? 0.045 6.200 7.473 1.00 82.31 80 ARG A N 1
ATOM 639 C CA . ARG A 1 80 ? -1.279 5.688 7.871 1.00 82.31 80 ARG A CA 1
ATOM 640 C C . ARG A 1 80 ? -1.194 4.336 8.571 1.00 82.31 80 ARG A C 1
ATOM 642 O O . ARG A 1 80 ? -1.876 4.129 9.576 1.00 82.31 80 ARG A O 1
ATOM 649 N N . LEU A 1 81 ? -0.341 3.439 8.073 1.00 83.94 81 LEU A N 1
ATOM 650 C CA . LEU A 1 81 ? -0.082 2.152 8.715 1.00 83.94 81 LEU A CA 1
ATOM 651 C C . LEU A 1 81 ? 0.533 2.350 10.110 1.00 83.94 81 LEU A C 1
ATOM 653 O O . LEU A 1 81 ? 0.138 1.683 11.064 1.00 83.94 81 LEU A O 1
ATOM 657 N N . SER A 1 82 ? 1.447 3.313 10.261 1.00 83.75 82 SER A N 1
ATOM 658 C CA . SER A 1 82 ? 2.051 3.641 11.558 1.00 83.75 82 SER A CA 1
ATOM 659 C C . SER A 1 82 ? 1.040 4.213 12.560 1.00 83.75 82 SER A C 1
ATOM 661 O O . SER A 1 82 ? 1.095 3.897 13.748 1.00 83.75 82 SER A O 1
ATOM 663 N N . GLU A 1 83 ? 0.067 4.999 12.092 1.00 83.94 83 GLU A N 1
ATOM 664 C CA . GLU A 1 83 ? -0.976 5.594 12.930 1.00 83.94 83 GLU A CA 1
ATOM 665 C C . GLU A 1 83 ? -1.950 4.558 13.495 1.00 83.94 83 GLU A C 1
ATOM 667 O O . GLU A 1 83 ? -2.519 4.784 14.565 1.00 83.94 83 GLU A O 1
ATOM 672 N N . LEU A 1 84 ? -2.135 3.412 12.825 1.00 80.25 84 LEU A N 1
ATOM 673 C CA . LEU A 1 84 ? -2.972 2.316 13.335 1.00 80.25 84 LEU A CA 1
ATOM 674 C C . LEU A 1 84 ? -2.491 1.815 14.698 1.00 80.25 84 LEU A C 1
ATOM 676 O O . LEU A 1 84 ? -3.319 1.469 15.534 1.00 80.25 84 LEU A O 1
ATOM 680 N N . ARG A 1 85 ? -1.179 1.870 14.965 1.00 75.06 85 ARG A N 1
ATOM 681 C CA . ARG A 1 85 ? -0.597 1.531 16.272 1.00 75.06 85 ARG A CA 1
ATOM 682 C C . ARG A 1 85 ? -1.168 2.378 17.413 1.00 75.06 85 ARG A C 1
ATOM 684 O O . ARG A 1 85 ? -1.273 1.897 18.536 1.00 75.06 85 ARG A O 1
ATOM 691 N N . ASN A 1 86 ? -1.490 3.639 17.139 1.00 77.31 86 ASN A N 1
ATOM 692 C CA . ASN A 1 86 ? -1.879 4.618 18.156 1.00 77.31 86 ASN A CA 1
ATOM 693 C C . ASN A 1 86 ? -3.403 4.731 18.321 1.00 77.31 86 ASN A C 1
ATOM 695 O O . ASN A 1 86 ? -3.881 5.523 19.134 1.00 77.31 86 ASN A O 1
ATOM 699 N N . LYS A 1 87 ? -4.184 3.965 17.553 1.00 78.44 87 LYS A N 1
ATOM 700 C CA . LYS A 1 87 ? -5.648 3.989 17.600 1.00 78.44 87 LYS A CA 1
ATOM 701 C C . LYS A 1 87 ? -6.156 2.937 18.590 1.00 78.44 87 LYS A C 1
ATOM 703 O O . LYS A 1 87 ? -5.882 1.752 18.458 1.00 78.44 87 LYS A O 1
ATOM 708 N N . PHE A 1 88 ? -6.959 3.381 19.556 1.00 57.44 88 PHE A N 1
ATOM 709 C CA . PHE A 1 88 ? -7.440 2.580 20.693 1.00 57.44 88 PHE A CA 1
ATOM 710 C C . PHE A 1 88 ? -8.382 1.407 20.339 1.00 57.44 88 PHE A C 1
ATOM 712 O O . PHE A 1 88 ? -8.656 0.582 21.204 1.00 57.44 88 PHE A O 1
ATOM 719 N N . LEU A 1 89 ? -8.904 1.339 19.107 1.00 73.44 89 LEU A N 1
ATOM 720 C CA . LEU A 1 89 ? -9.944 0.384 18.682 1.00 73.44 89 LEU A CA 1
ATOM 721 C C . LEU A 1 89 ? -9.624 -0.314 17.347 1.00 73.44 89 LEU A C 1
ATOM 723 O O . LEU A 1 89 ? -10.534 -0.702 16.621 1.00 73.44 89 LEU A O 1
ATOM 727 N N . VAL A 1 90 ? -8.344 -0.437 16.990 1.00 77.75 90 VAL A N 1
ATOM 728 C CA . VAL A 1 90 ? -7.934 -1.147 15.767 1.00 77.75 90 VAL A CA 1
ATOM 729 C C . VAL A 1 90 ? -7.899 -2.647 16.033 1.00 77.75 90 VAL A C 1
ATOM 731 O O . VAL A 1 90 ? -7.199 -3.103 16.938 1.00 77.75 90 VAL A O 1
ATOM 734 N N . PHE A 1 91 ? -8.635 -3.421 15.236 1.00 81.50 91 PHE A N 1
ATOM 735 C CA . PHE A 1 91 ? -8.561 -4.877 15.283 1.00 81.50 91 PHE A CA 1
ATOM 736 C C . PHE A 1 91 ? -7.349 -5.375 14.484 1.00 81.50 91 PHE A C 1
ATOM 738 O O . PHE A 1 91 ? -6.980 -4.756 13.484 1.00 81.50 91 PHE A O 1
ATOM 745 N N . PRO A 1 92 ? -6.751 -6.528 14.845 1.00 82.88 92 PRO A N 1
ATOM 746 C CA . PRO A 1 92 ? -5.685 -7.135 14.044 1.00 82.88 92 PRO A CA 1
ATOM 747 C C . PRO A 1 92 ? -6.057 -7.299 12.560 1.00 82.88 92 PRO A C 1
ATOM 749 O O . PRO A 1 92 ? -5.237 -7.036 11.689 1.00 82.88 92 PRO A O 1
ATOM 752 N N . SER A 1 93 ? -7.322 -7.614 12.265 1.00 80.62 93 SER A N 1
ATOM 753 C CA . SER A 1 93 ? -7.836 -7.724 10.894 1.00 80.62 93 SER A CA 1
ATOM 754 C C . SER A 1 93 ? -7.792 -6.416 10.101 1.00 80.62 93 SER A C 1
ATOM 756 O O . SER A 1 93 ? -7.660 -6.450 8.881 1.00 80.62 93 SER A O 1
ATOM 758 N N . ASP A 1 94 ? -7.913 -5.266 10.767 1.00 80.62 94 ASP A N 1
ATOM 759 C CA . ASP A 1 94 ? -7.803 -3.961 10.109 1.00 80.62 94 ASP A CA 1
ATOM 760 C C . ASP A 1 94 ? -6.350 -3.691 9.698 1.00 80.62 94 ASP A C 1
ATOM 762 O O . ASP A 1 94 ? -6.096 -3.132 8.632 1.00 80.62 94 ASP A O 1
ATOM 766 N N . VAL A 1 95 ? -5.393 -4.141 10.520 1.00 83.31 95 VAL A N 1
ATOM 767 C CA . VAL A 1 95 ? -3.961 -4.096 10.195 1.00 83.31 95 VAL A CA 1
ATOM 768 C C . VAL A 1 95 ? -3.667 -4.999 9.001 1.00 83.31 95 VAL A C 1
ATOM 770 O O . VAL A 1 95 ? -3.028 -4.556 8.048 1.00 83.31 95 VAL A O 1
ATOM 773 N N . ASP A 1 96 ? -4.178 -6.232 9.015 1.00 84.44 96 ASP A N 1
ATOM 774 C CA . ASP A 1 96 ? -4.024 -7.165 7.897 1.00 84.44 96 ASP A CA 1
ATOM 775 C C . ASP A 1 96 ? -4.590 -6.574 6.599 1.00 84.44 96 ASP A C 1
ATOM 777 O O . ASP A 1 96 ? -3.928 -6.608 5.561 1.00 84.44 96 ASP A O 1
ATOM 781 N N . ALA A 1 97 ? -5.789 -5.986 6.649 1.00 83.50 97 ALA A N 1
ATOM 782 C CA . ALA A 1 97 ? -6.431 -5.376 5.488 1.00 83.50 97 ALA A CA 1
ATOM 783 C C . ALA A 1 97 ? -5.591 -4.239 4.881 1.00 83.50 97 ALA A C 1
ATOM 785 O O . ALA A 1 97 ? -5.419 -4.193 3.662 1.00 83.50 97 ALA A O 1
ATOM 786 N N . GLU A 1 98 ? -5.030 -3.356 5.711 1.00 83.81 98 GLU A N 1
ATOM 787 C CA . GLU A 1 98 ? -4.168 -2.259 5.249 1.00 83.81 98 GLU A CA 1
ATOM 788 C C . GLU A 1 98 ? -2.840 -2.775 4.673 1.00 83.81 98 GLU A C 1
ATOM 790 O O . GLU A 1 98 ? -2.381 -2.285 3.639 1.00 83.81 98 GLU A O 1
ATOM 795 N N . ILE A 1 99 ? -2.256 -3.829 5.257 1.00 86.44 99 ILE A N 1
ATOM 796 C CA . ILE A 1 99 ? -1.055 -4.484 4.712 1.00 86.44 99 ILE A CA 1
ATOM 797 C C . ILE A 1 99 ? -1.342 -5.108 3.340 1.00 86.44 99 ILE A C 1
ATOM 799 O O . ILE A 1 99 ? -0.569 -4.913 2.397 1.00 86.44 99 ILE A O 1
ATOM 803 N N . TYR A 1 100 ? -2.443 -5.855 3.205 1.00 85.19 100 TYR A N 1
ATOM 804 C CA . TYR A 1 100 ? -2.822 -6.470 1.931 1.00 85.19 100 TYR A CA 1
ATOM 805 C C . TYR A 1 100 ? -3.098 -5.421 0.859 1.00 85.19 100 TYR A C 1
ATOM 807 O O . TYR A 1 100 ? -2.640 -5.576 -0.274 1.00 85.19 100 TYR A O 1
ATOM 815 N N . ALA A 1 101 ? -3.793 -4.344 1.220 1.00 81.69 101 ALA A N 1
ATOM 816 C CA . ALA A 1 101 ? -4.054 -3.238 0.317 1.00 81.69 101 ALA A CA 1
ATOM 817 C C . ALA A 1 101 ? -2.758 -2.578 -0.162 1.00 81.69 101 ALA A C 1
ATOM 819 O O . ALA A 1 101 ? -2.568 -2.413 -1.365 1.00 81.69 101 ALA A O 1
ATOM 820 N N . LEU A 1 102 ? -1.842 -2.250 0.753 1.00 85.06 102 LEU A N 1
ATOM 821 C CA . LEU A 1 102 ? -0.552 -1.653 0.410 1.00 85.06 102 LEU A CA 1
ATOM 822 C C . LEU A 1 102 ? 0.252 -2.556 -0.535 1.00 85.06 102 LEU A C 1
ATOM 824 O O . LEU A 1 102 ? 0.781 -2.091 -1.545 1.00 85.06 102 LEU A O 1
ATOM 828 N N . LYS A 1 103 ? 0.300 -3.859 -0.239 1.00 86.50 103 LYS A N 1
ATOM 829 C CA . LYS A 1 103 ? 0.989 -4.847 -1.074 1.00 86.50 103 LYS A CA 1
ATOM 830 C C . LYS A 1 103 ? 0.390 -4.927 -2.479 1.00 86.50 103 LYS A C 1
ATOM 832 O O . LYS A 1 103 ? 1.148 -4.932 -3.445 1.00 86.50 103 LYS A O 1
ATOM 837 N N . ALA A 1 104 ? -0.937 -5.001 -2.591 1.00 85.19 104 ALA A N 1
ATOM 838 C CA . ALA A 1 104 ? -1.623 -5.076 -3.878 1.00 85.19 104 ALA A CA 1
ATOM 839 C C . ALA A 1 104 ? -1.344 -3.826 -4.720 1.00 85.19 104 ALA A C 1
ATOM 841 O O . ALA A 1 104 ? -0.853 -3.935 -5.839 1.00 85.19 104 ALA A O 1
ATOM 842 N N . LYS A 1 105 ? -1.527 -2.639 -4.129 1.00 82.31 105 LYS A N 1
ATOM 843 C CA . LYS A 1 105 ? -1.274 -1.364 -4.807 1.00 82.31 105 LYS A CA 1
ATOM 844 C C . LYS A 1 105 ? 0.167 -1.256 -5.316 1.00 82.31 105 LYS A C 1
ATOM 846 O O . LYS A 1 105 ? 0.381 -0.852 -6.456 1.00 82.31 105 LYS A O 1
ATOM 851 N N . LEU A 1 106 ? 1.154 -1.608 -4.485 1.00 83.62 106 LEU A N 1
ATOM 852 C CA . LEU A 1 106 ? 2.565 -1.570 -4.878 1.00 83.62 106 LEU A CA 1
ATOM 853 C C . LEU A 1 106 ? 2.865 -2.573 -6.003 1.00 83.62 106 LEU A C 1
ATOM 855 O O . LEU A 1 106 ? 3.611 -2.252 -6.923 1.00 83.62 106 LEU A O 1
ATOM 859 N N . SER A 1 107 ? 2.276 -3.770 -5.938 1.00 85.06 107 SER A N 1
ATOM 860 C CA . SER A 1 107 ? 2.446 -4.810 -6.955 1.00 85.06 107 SER A CA 1
ATOM 861 C C . SER A 1 107 ? 1.936 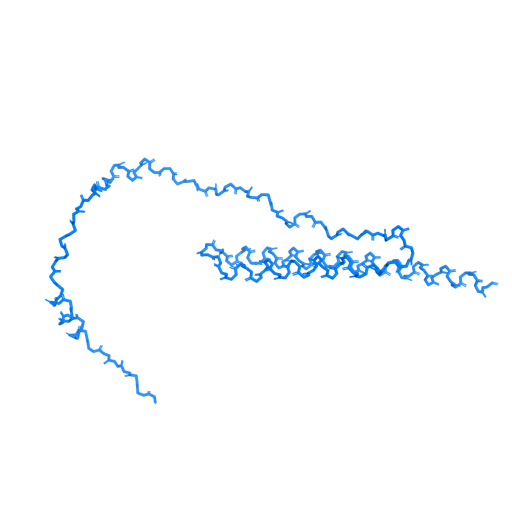-4.358 -8.323 1.00 85.06 107 SER A C 1
ATOM 863 O O . SER A 1 107 ? 2.696 -4.405 -9.288 1.00 85.06 107 SER A O 1
ATOM 865 N N . ASP A 1 108 ? 0.692 -3.876 -8.392 1.00 82.62 108 ASP A N 1
ATOM 866 C CA . ASP A 1 108 ? 0.066 -3.413 -9.639 1.00 82.62 108 ASP A CA 1
ATOM 867 C C . ASP A 1 108 ? 0.905 -2.311 -10.299 1.00 82.62 108 ASP A C 1
ATOM 869 O O . ASP A 1 108 ? 1.108 -2.280 -11.513 1.00 82.62 108 ASP A O 1
ATOM 873 N N . LEU A 1 109 ? 1.451 -1.412 -9.482 1.00 78.94 109 LEU A N 1
ATOM 874 C CA . LEU A 1 109 ? 2.259 -0.310 -9.970 1.00 78.94 109 LEU A CA 1
ATOM 875 C C . LEU A 1 109 ? 3.617 -0.751 -10.521 1.00 78.94 109 LEU A C 1
ATOM 877 O O . LEU A 1 109 ? 4.034 -0.285 -11.582 1.00 78.94 109 LEU A O 1
ATOM 881 N N . LEU A 1 110 ? 4.318 -1.632 -9.805 1.00 83.75 110 LEU A N 1
ATOM 882 C CA . LEU A 1 110 ? 5.595 -2.173 -10.273 1.00 83.75 110 LEU A CA 1
ATOM 883 C C . LEU A 1 110 ? 5.425 -2.917 -11.601 1.00 83.75 110 LEU A C 1
ATOM 885 O O . LEU A 1 110 ? 6.323 -2.881 -12.442 1.00 83.75 110 LEU A O 1
ATOM 889 N N . GLU A 1 111 ? 4.272 -3.551 -11.812 1.00 86.94 111 GLU A N 1
ATOM 890 C CA . GLU A 1 111 ? 3.936 -4.185 -13.081 1.00 86.94 111 GLU A CA 1
ATOM 891 C C . GLU A 1 111 ? 3.779 -3.159 -14.214 1.00 86.94 111 GLU A C 1
ATOM 893 O O . GLU A 1 111 ? 4.380 -3.343 -15.274 1.00 86.94 111 GLU A O 1
ATOM 898 N N . ILE A 1 112 ? 3.071 -2.047 -13.978 1.00 82.50 112 ILE A N 1
ATOM 899 C CA . ILE A 1 112 ? 2.927 -0.943 -14.947 1.00 82.50 112 ILE A CA 1
ATOM 900 C C . ILE A 1 112 ? 4.294 -0.355 -15.317 1.00 82.50 112 ILE A C 1
ATOM 902 O O . ILE A 1 112 ? 4.647 -0.314 -16.496 1.00 82.50 112 ILE A O 1
ATOM 906 N N . ILE A 1 113 ? 5.094 0.041 -14.321 1.00 81.25 113 ILE A N 1
ATOM 907 C CA . ILE A 1 113 ? 6.437 0.606 -14.538 1.00 81.25 113 ILE A CA 1
ATOM 908 C C . ILE A 1 113 ? 7.319 -0.397 -15.293 1.00 81.25 113 ILE A C 1
ATOM 910 O O . ILE A 1 113 ? 8.035 -0.041 -16.230 1.00 81.25 113 ILE A O 1
ATOM 914 N N . GLY A 1 114 ? 7.240 -1.678 -14.924 1.00 85.69 114 GLY A N 1
ATOM 915 C CA . GLY A 1 114 ? 7.970 -2.747 -15.591 1.00 85.69 114 GLY A CA 1
ATOM 916 C C . GLY A 1 114 ? 7.595 -2.910 -17.066 1.00 85.69 114 GLY A C 1
ATOM 917 O O . GLY A 1 114 ? 8.473 -3.210 -17.876 1.00 85.69 114 GLY A O 1
ATOM 918 N N . GLN A 1 115 ? 6.327 -2.713 -17.435 1.00 85.06 115 GLN A N 1
ATOM 919 C CA . GLN A 1 115 ? 5.903 -2.720 -18.838 1.00 85.06 115 GLN A CA 1
ATOM 920 C C . GLN A 1 115 ? 6.403 -1.490 -19.592 1.00 85.06 115 GLN A C 1
ATOM 922 O O . GLN A 1 115 ? 6.948 -1.637 -20.683 1.00 85.06 115 GLN A O 1
ATOM 927 N N . GLU A 1 116 ? 6.318 -0.300 -19.000 1.00 80.94 116 GLU A N 1
ATOM 928 C CA . GLU A 1 116 ? 6.792 0.927 -19.650 1.00 80.94 116 GLU A CA 1
ATOM 929 C C . GLU A 1 116 ? 8.287 0.884 -19.963 1.00 80.94 116 GLU A C 1
ATOM 931 O O . GLU A 1 116 ? 8.697 1.206 -21.077 1.00 80.94 116 GLU A O 1
ATOM 936 N N . ILE A 1 117 ? 9.106 0.406 -19.023 1.00 83.88 117 ILE A N 1
ATOM 937 C CA . ILE A 1 117 ? 10.548 0.241 -19.243 1.00 83.88 117 ILE A CA 1
ATOM 938 C C . ILE A 1 117 ? 10.810 -0.739 -20.396 1.00 83.88 117 ILE A C 1
ATOM 940 O O . ILE A 1 117 ? 11.671 -0.490 -21.243 1.00 83.88 117 ILE A O 1
ATOM 944 N N . LYS A 1 118 ? 10.068 -1.853 -20.462 1.00 88.25 118 LYS A N 1
ATOM 945 C CA . LYS A 1 118 ? 10.192 -2.829 -21.557 1.00 88.25 118 LYS A CA 1
ATOM 946 C C . LYS A 1 118 ? 9.811 -2.217 -22.903 1.00 88.25 118 LYS A C 1
ATOM 948 O O . LYS A 1 118 ? 10.522 -2.441 -23.881 1.00 88.25 118 LYS A O 1
ATOM 953 N N . GLU A 1 119 ? 8.731 -1.441 -22.956 1.00 87.00 119 GLU A N 1
ATOM 954 C CA . GLU A 1 119 ? 8.306 -0.727 -24.161 1.00 87.00 119 GLU A CA 1
ATOM 955 C C . GLU A 1 119 ? 9.359 0.291 -24.611 1.00 87.00 119 GLU A C 1
ATOM 957 O O . GLU A 1 119 ? 9.724 0.319 -25.787 1.00 87.00 119 GLU A O 1
ATOM 962 N N . GLU A 1 120 ? 9.908 1.083 -23.686 1.00 82.50 120 GLU A N 1
ATOM 963 C CA . GLU A 1 120 ? 10.931 2.088 -23.986 1.00 82.50 120 GLU A CA 1
ATOM 964 C C . GLU A 1 120 ? 12.225 1.442 -24.514 1.00 82.50 120 GLU A C 1
ATOM 966 O O . GLU A 1 120 ? 12.811 1.902 -25.500 1.00 82.50 120 GLU A O 1
ATOM 971 N N . ILE A 1 121 ? 12.664 0.336 -23.901 1.00 83.38 121 ILE A N 1
ATOM 972 C CA 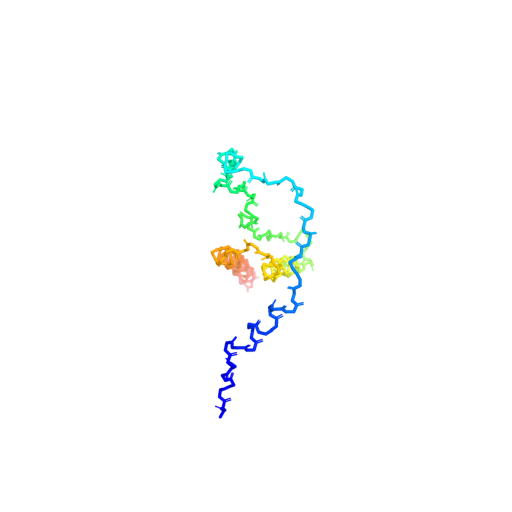. ILE A 1 121 ? 13.800 -0.464 -24.385 1.00 83.38 121 ILE A CA 1
ATOM 973 C C . ILE A 1 121 ? 13.501 -1.041 -25.775 1.00 83.38 121 ILE A C 1
ATOM 975 O O . ILE A 1 121 ? 14.347 -0.945 -26.666 1.00 83.38 121 ILE A O 1
ATOM 979 N N . GLY A 1 122 ? 12.304 -1.594 -25.988 1.00 86.75 122 GLY A N 1
ATOM 980 C CA . GLY A 1 122 ? 11.882 -2.137 -27.280 1.00 86.75 122 GLY A CA 1
ATOM 981 C C . GLY A 1 122 ? 11.903 -1.088 -28.394 1.00 86.75 122 GLY A C 1
ATOM 982 O O . GLY A 1 122 ? 12.459 -1.329 -29.466 1.00 86.75 122 GLY A O 1
ATOM 983 N N . GLN A 1 123 ? 11.382 0.112 -28.127 1.00 81.00 123 GLN A N 1
ATOM 984 C CA . GLN A 1 123 ? 11.407 1.231 -29.072 1.00 81.00 123 GLN A CA 1
ATOM 985 C C . GLN A 1 123 ? 12.831 1.712 -29.380 1.00 81.00 123 GLN A C 1
ATOM 987 O O . GLN A 1 123 ? 13.134 2.023 -30.533 1.00 81.00 123 GLN A O 1
ATOM 992 N N . ARG A 1 124 ? 13.721 1.769 -28.378 1.00 76.69 124 ARG A N 1
ATOM 993 C CA . ARG A 1 124 ? 15.146 2.074 -28.596 1.00 76.69 124 ARG A CA 1
ATOM 994 C C . ARG A 1 124 ? 15.820 1.025 -29.482 1.00 76.69 124 ARG A C 1
ATOM 996 O O . ARG A 1 124 ? 16.555 1.401 -30.389 1.00 76.69 124 ARG A O 1
ATOM 1003 N N . GLY A 1 125 ? 15.528 -0.257 -29.265 1.00 71.44 125 GLY A N 1
ATOM 1004 C CA . GLY A 1 125 ? 16.042 -1.357 -30.084 1.00 71.44 125 GLY A CA 1
ATOM 1005 C C . GLY A 1 125 ? 15.613 -1.273 -31.552 1.00 71.44 125 GLY A C 1
ATOM 1006 O O . GLY A 1 125 ? 16.435 -1.495 -32.434 1.00 71.44 125 GLY A O 1
ATOM 1007 N N . MET A 1 126 ? 14.364 -0.880 -31.828 1.00 63.41 126 MET A N 1
ATOM 1008 C CA . MET A 1 126 ? 13.867 -0.698 -33.202 1.00 63.41 126 MET A CA 1
ATOM 1009 C C . MET A 1 126 ? 14.445 0.532 -33.913 1.00 63.41 126 MET A C 1
ATOM 1011 O O . MET A 1 126 ? 14.550 0.526 -35.130 1.00 63.41 126 MET A O 1
ATOM 1015 N N . LYS A 1 127 ? 14.811 1.593 -33.182 1.00 60.06 127 LYS A N 1
ATOM 1016 C CA . LYS A 1 127 ? 15.425 2.805 -33.760 1.00 60.06 127 LYS A CA 1
ATOM 1017 C C . LYS A 1 127 ? 16.913 2.642 -34.093 1.00 60.06 127 LYS A C 1
ATOM 1019 O O . LYS A 1 127 ? 17.465 3.491 -34.786 1.00 60.06 127 LYS A O 1
ATOM 1024 N N . ALA A 1 128 ? 17.564 1.615 -33.550 1.00 58.09 128 ALA A N 1
ATOM 1025 C CA . ALA A 1 128 ? 18.986 1.341 -33.748 1.00 58.09 128 ALA A CA 1
ATOM 1026 C C . ALA A 1 128 ? 19.272 0.331 -34.881 1.00 58.09 128 ALA A C 1
ATOM 1028 O O . ALA A 1 128 ? 20.444 0.072 -35.159 1.00 58.09 128 ALA A O 1
ATOM 1029 N N . ALA A 1 129 ? 18.230 -0.236 -35.500 1.00 50.56 129 ALA A N 1
ATOM 1030 C CA . ALA A 1 129 ? 18.291 -1.151 -36.644 1.00 50.56 129 ALA A CA 1
ATOM 1031 C C . ALA A 1 129 ? 17.893 -0.431 -37.939 1.00 50.56 129 ALA A C 1
ATOM 1033 O O . ALA A 1 129 ? 18.468 -0.783 -38.993 1.00 50.56 129 ALA A O 1
#

Sequence (129 aa):
MDDLVMSSSIFDEAFSRFKDPEVDVVSYVSRTDLHSIKFIKTPPELPKPYNVPYTYSKPSDPSADPFDSLSNQFYCDLMRLSELRNKFLVFPSDVDAEIYALKAKLSDLLE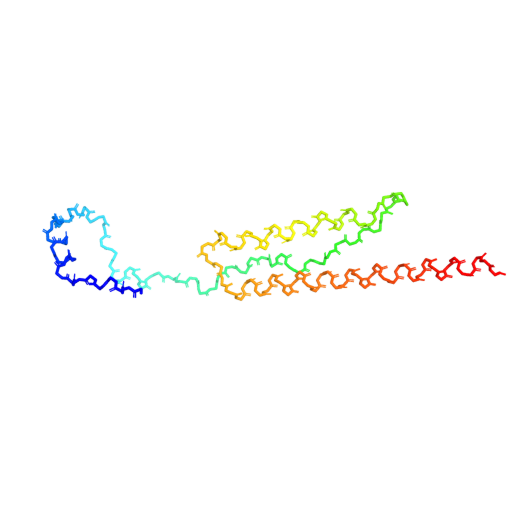IIGQEIKEEIGQRGMKAA